Protein AF-A0A970PUE2-F1 (afdb_monomer)

Mean predicted aligned error: 9.63 Å

Nearest PDB structures (foldseek):
  6kco-assembly3_E  TM=5.630E-01  e=5.011E-02  Drosophila melanogaster
  6kco-as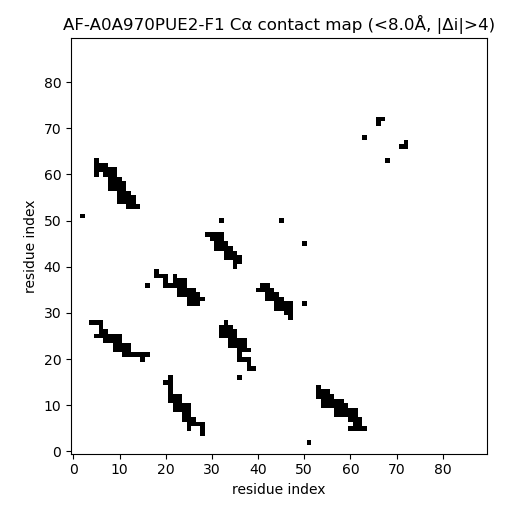sembly5_J  TM=5.285E-01  e=4.726E-02  Drosophila melanogaster
  7hgd-assembly3_C  TM=6.451E-01  e=1.435E-01  Homo sapiens
  6ie5-assembly1_A  TM=6.582E-01  e=2.290E-01  Arabidopsis thaliana
  2otg-assembly1_A  TM=5.022E-01  e=2.894E-01  Placopecten magellanicus

pLDDT: mean 84.42, std 17.29, range [42.81, 98.19]

Solvent-accessible surface area (backbone atoms only — not comparable to full-atom values): 5621 Å² total; per-residue (Å²): 134,86,81,87,81,45,60,55,20,30,31,32,42,70,64,65,44,97,87,68,38,42,43,30,31,29,73,40,82,66,73,47,34,30,30,28,32,73,76,78,66,53,71,52,76,37,49,47,69,57,45,60,72,39,45,67,46,78,77,39,80,28,70,74,57,66,48,60,76,69,69,40,79,80,68,72,82,66,97,64,81,80,80,87,84,83,76,91,81,135

Secondary structure (DSSP, 8-state):
------TT-EEEESSPPTTS--EEEEEE-SSEEEEEETTT--EEEEEHHHHHHHEEEEEEPPPPPHHHHTT-TT----SS----------

Foldseek 3Di:
DDDDAAQQFWFFFQDADPVRARIWTFHDDDQWTWIAGPPPRDIDIDGPVVCVVGTPGTPDHDDDDVCVVVVVVVVDPPPDDDDDDDDDDD

Radius of gyration: 19.89 Å; Cα contacts (8 Å, |Δi|>4): 131; chains: 1; bounding box: 44×33×61 Å

Structure (mmCIF, N/CA/C/O backbone):
data_AF-A0A970PUE2-F1
#
_entry.id   AF-A0A970PUE2-F1
#
loop_
_atom_site.group_PDB
_atom_site.id
_atom_site.type_symbol
_atom_site.label_atom_id
_atom_site.label_alt_id
_atom_site.label_comp_id
_atom_site.label_asym_id
_atom_site.label_entity_id
_atom_site.label_seq_id
_atom_site.pdbx_PDB_ins_code
_atom_site.Cartn_x
_atom_site.Cartn_y
_atom_site.Cartn_z
_atom_site.occupancy
_atom_site.B_iso_or_equiv
_atom_site.auth_seq_id
_atom_site.auth_comp_id
_atom_site.auth_asym_id
_atom_site.auth_atom_id
_atom_site.pdbx_PDB_model_num
ATOM 1 N N . MET A 1 1 ? 17.157 6.871 -4.489 1.00 47.94 1 MET A N 1
ATOM 2 C CA . MET A 1 1 ? 16.824 5.452 -4.245 1.00 47.94 1 MET A CA 1
ATOM 3 C C . MET A 1 1 ? 15.385 5.230 -4.666 1.00 47.94 1 MET A C 1
ATOM 5 O O . MET A 1 1 ? 14.490 5.800 -4.057 1.00 47.94 1 MET A O 1
ATOM 9 N N . THR A 1 2 ? 15.163 4.508 -5.757 1.00 56.91 2 THR A N 1
ATOM 10 C CA . THR A 1 2 ? 13.830 4.172 -6.269 1.00 56.91 2 THR A CA 1
ATOM 11 C C . THR A 1 2 ? 13.255 3.062 -5.395 1.00 56.91 2 THR A C 1
ATOM 13 O O . THR A 1 2 ? 13.735 1.935 -5.431 1.00 56.91 2 THR A O 1
ATOM 16 N N . GLU A 1 3 ? 12.266 3.372 -4.556 1.00 78.12 3 GLU A N 1
ATOM 17 C CA . GLU A 1 3 ? 11.572 2.339 -3.783 1.00 78.12 3 GLU A CA 1
ATOM 18 C C . GLU A 1 3 ? 10.746 1.465 -4.738 1.00 78.12 3 GLU A C 1
ATOM 20 O O . GLU A 1 3 ? 9.773 1.927 -5.348 1.00 78.12 3 GLU A O 1
ATOM 25 N N . GLU A 1 4 ? 11.162 0.203 -4.876 1.00 86.38 4 GLU A N 1
ATOM 26 C CA . GLU A 1 4 ? 10.408 -0.818 -5.598 1.00 86.38 4 GLU A CA 1
ATOM 27 C C . GLU A 1 4 ? 9.097 -1.089 -4.840 1.00 86.38 4 GLU A C 1
ATOM 29 O O . GLU A 1 4 ? 9.071 -1.259 -3.616 1.00 86.38 4 GLU A O 1
ATOM 34 N N . ILE A 1 5 ? 7.988 -1.042 -5.573 1.00 92.12 5 ILE A N 1
ATOM 35 C CA . ILE A 1 5 ? 6.639 -1.343 -5.088 1.00 92.12 5 ILE A CA 1
ATOM 36 C C . ILE A 1 5 ? 6.117 -2.420 -6.022 1.00 92.12 5 ILE A C 1
ATOM 38 O O . ILE A 1 5 ? 6.186 -2.230 -7.238 1.00 92.12 5 ILE A O 1
ATOM 42 N N . ARG A 1 6 ? 5.607 -3.522 -5.470 1.00 93.88 6 ARG A N 1
ATOM 43 C CA . ARG A 1 6 ? 5.128 -4.665 -6.253 1.00 93.88 6 ARG A CA 1
ATOM 44 C C . ARG A 1 6 ? 3.634 -4.865 -6.087 1.00 93.88 6 ARG A C 1
ATOM 46 O O . ARG A 1 6 ? 3.021 -4.495 -5.080 1.00 93.88 6 ARG A O 1
ATOM 53 N N . LEU A 1 7 ? 3.019 -5.401 -7.136 1.00 94.75 7 LEU A N 1
ATOM 54 C CA . LEU A 1 7 ? 1.599 -5.706 -7.113 1.00 94.75 7 LEU A CA 1
ATOM 55 C C . LEU A 1 7 ? 1.388 -6.819 -6.087 1.00 94.75 7 LEU A C 1
ATOM 57 O O . LEU A 1 7 ? 2.163 -7.768 -6.061 1.00 94.75 7 LEU A O 1
ATOM 61 N N . HIS A 1 8 ? 0.346 -6.720 -5.266 1.00 96.81 8 HIS A N 1
ATOM 62 C CA . HIS A 1 8 ? 0.090 -7.627 -4.143 1.00 96.81 8 HIS A CA 1
ATOM 63 C C . HIS A 1 8 ? 1.043 -7.484 -2.945 1.00 96.81 8 HIS A C 1
ATOM 65 O O . HIS A 1 8 ? 0.973 -8.307 -2.0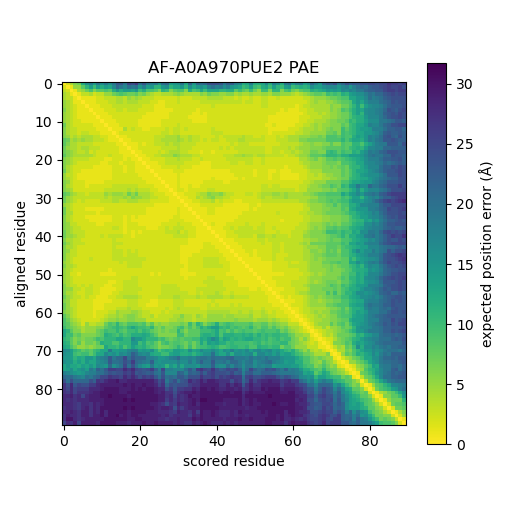30 1.00 96.81 8 HIS A O 1
ATOM 71 N N . ASP A 1 9 ? 1.865 -6.428 -2.881 1.00 96.94 9 ASP A N 1
ATOM 72 C CA . ASP A 1 9 ? 2.577 -6.087 -1.645 1.00 96.94 9 ASP A CA 1
ATOM 73 C C . ASP A 1 9 ? 1.583 -5.908 -0.493 1.00 96.94 9 ASP A C 1
ATOM 75 O O . ASP A 1 9 ? 0.646 -5.107 -0.577 1.00 96.94 9 ASP A O 1
ATOM 79 N N . VAL A 1 10 ? 1.824 -6.601 0.619 1.00 97.50 10 VAL A N 1
ATOM 80 C CA . VAL A 1 10 ? 1.139 -6.337 1.884 1.00 97.50 10 VAL A CA 1
ATOM 81 C C . VAL A 1 10 ? 2.004 -5.379 2.679 1.00 97.50 10 VAL A C 1
ATOM 83 O O . VAL A 1 10 ? 3.119 -5.708 3.083 1.00 97.50 10 VAL A O 1
ATOM 86 N N . VAL A 1 11 ? 1.495 -4.178 2.917 1.00 97.19 11 VAL A N 1
ATOM 87 C CA . VAL A 1 11 ? 2.213 -3.098 3.588 1.00 97.19 11 VAL A CA 1
ATOM 88 C C . VAL A 1 11 ? 1.535 -2.707 4.889 1.00 97.19 11 VAL A C 1
ATOM 90 O O . VAL A 1 11 ? 0.316 -2.785 5.044 1.00 97.19 11 VAL A O 1
ATOM 93 N N . ARG A 1 12 ? 2.345 -2.223 5.831 1.00 97.19 12 ARG A N 1
ATOM 94 C CA . ARG A 1 12 ? 1.866 -1.581 7.051 1.00 97.19 12 ARG A CA 1
ATOM 95 C C . ARG A 1 12 ? 1.983 -0.070 6.917 1.00 97.19 12 ARG A C 1
ATOM 97 O O . ARG A 1 12 ? 3.084 0.450 6.725 1.00 97.19 12 ARG A O 1
ATOM 104 N N . MET A 1 13 ? 0.869 0.636 7.080 1.00 96.69 13 MET A N 1
ATOM 105 C CA . MET A 1 13 ? 0.829 2.100 7.050 1.00 96.69 13 MET A CA 1
ATOM 106 C C . MET A 1 13 ? 1.161 2.723 8.413 1.00 96.69 13 MET A C 1
ATOM 108 O O . MET A 1 13 ? 1.028 2.087 9.459 1.00 96.69 13 MET A O 1
ATOM 112 N N . LYS A 1 14 ? 1.617 3.984 8.409 1.00 95.75 14 LYS A N 1
ATOM 113 C CA . LYS A 1 14 ? 1.851 4.789 9.623 1.00 95.75 14 LYS A CA 1
ATOM 114 C C . LYS A 1 14 ? 0.535 5.210 10.285 1.00 95.75 14 LYS A C 1
ATOM 116 O O . LYS A 1 14 ? 0.436 5.181 11.508 1.00 95.75 14 LYS A O 1
ATOM 121 N N . LYS A 1 15 ? -0.468 5.588 9.484 1.00 94.19 15 LYS A N 1
ATOM 122 C CA . LYS A 1 15 ? -1.813 5.955 9.956 1.00 94.19 15 LYS A CA 1
ATOM 123 C C . LYS A 1 15 ? -2.742 4.739 9.930 1.00 94.19 15 LYS A C 1
ATOM 125 O O . LYS A 1 15 ? -2.693 3.948 8.988 1.00 94.19 15 LYS A O 1
ATOM 130 N N . LYS A 1 16 ? -3.596 4.614 10.952 1.00 95.00 16 LYS A N 1
ATOM 131 C CA . LYS A 1 16 ? -4.673 3.613 10.990 1.00 95.00 16 LYS A CA 1
ATOM 132 C C . LYS A 1 16 ? -5.752 3.959 9.970 1.00 95.00 16 LYS A C 1
ATOM 134 O O . LYS A 1 16 ? -6.075 5.130 9.780 1.00 95.00 16 LYS A O 1
ATOM 139 N N . HIS A 1 17 ? -6.323 2.934 9.346 1.00 93.62 17 HIS A N 1
ATOM 140 C CA . HIS A 1 17 ? -7.593 3.070 8.643 1.00 93.62 17 HIS A CA 1
ATOM 141 C C . HIS A 1 17 ? -8.712 3.370 9.661 1.00 93.62 17 HIS A C 1
ATOM 143 O O . HIS A 1 17 ? -8.606 2.894 10.794 1.00 93.62 17 HIS A O 1
ATOM 149 N N . PRO A 1 18 ? -9.813 4.059 9.297 1.00 95.12 18 PRO A N 1
ATOM 150 C CA . PRO A 1 18 ? -10.949 4.259 10.201 1.00 95.12 18 PRO A CA 1
ATOM 151 C C . PRO A 1 18 ? -11.556 2.964 10.765 1.00 95.12 18 PRO A C 1
ATOM 153 O O . PRO A 1 18 ? -12.210 3.007 11.796 1.00 95.12 18 PRO A O 1
ATOM 156 N N . CYS A 1 19 ? -11.308 1.803 10.142 1.00 96.62 19 CYS A N 1
ATOM 157 C CA . CYS A 1 19 ? -11.711 0.500 10.693 1.00 96.62 19 CYS A CA 1
ATOM 158 C C . CYS A 1 19 ? -10.754 -0.071 11.763 1.00 96.62 19 CYS A C 1
ATOM 160 O O . CYS A 1 19 ? -10.983 -1.170 12.250 1.00 96.62 19 CYS A O 1
ATOM 162 N N . GLY A 1 20 ? -9.645 0.604 12.078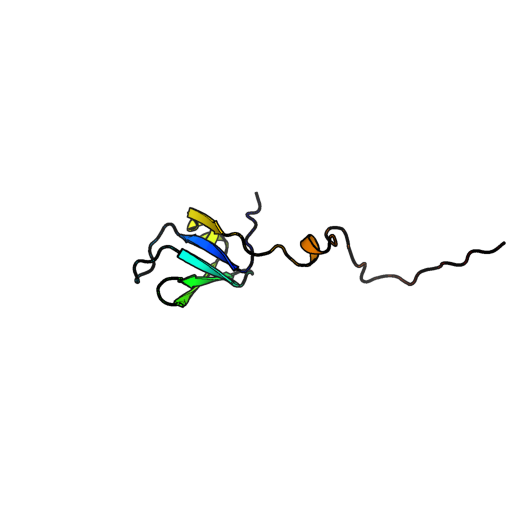 1.00 95.62 20 GLY A N 1
ATOM 163 C CA . GLY A 1 20 ? -8.641 0.166 13.056 1.00 95.62 20 GLY A CA 1
ATOM 164 C C . GLY A 1 20 ? -7.447 -0.607 12.478 1.00 95.62 20 GLY A C 1
ATOM 165 O O . GLY A 1 20 ? -6.384 -0.632 13.104 1.00 95.62 20 GLY A O 1
ATOM 166 N N . SER A 1 21 ? -7.566 -1.174 11.275 1.00 96.62 21 SER A N 1
ATOM 167 C CA . SER A 1 21 ? -6.485 -1.933 10.630 1.00 96.62 21 SER A CA 1
ATOM 168 C C . SER A 1 21 ? -5.355 -1.038 10.114 1.00 96.62 21 SER A C 1
ATOM 170 O O . SER A 1 21 ? -5.558 0.105 9.697 1.00 96.62 21 SER A O 1
ATOM 172 N N . LEU A 1 22 ? -4.139 -1.586 10.132 1.00 97.25 22 LEU A N 1
ATOM 173 C CA . LEU A 1 22 ? -2.918 -0.946 9.622 1.00 97.25 22 LEU A CA 1
ATOM 174 C C . LEU A 1 22 ? -2.371 -1.625 8.366 1.00 97.25 22 LEU A C 1
ATOM 176 O O . LEU A 1 22 ? -1.401 -1.132 7.790 1.00 97.25 22 LEU A O 1
ATOM 180 N N . GLU A 1 23 ? -2.959 -2.755 7.988 1.00 97.69 23 GLU A N 1
ATOM 181 C CA . GLU A 1 23 ? -2.490 -3.628 6.923 1.00 97.69 23 GLU A CA 1
ATOM 182 C C . GLU A 1 23 ? -3.290 -3.392 5.653 1.00 97.69 23 GLU A C 1
ATOM 184 O O . GLU A 1 23 ? -4.526 -3.354 5.663 1.00 97.69 23 GLU A O 1
ATOM 189 N N . TRP A 1 24 ? -2.553 -3.221 4.567 1.00 98.06 24 TRP A N 1
ATOM 190 C CA . TRP A 1 24 ? -3.087 -2.883 3.265 1.00 98.06 24 TRP A CA 1
ATOM 191 C C . TRP A 1 24 ? -2.414 -3.736 2.205 1.00 98.06 24 TRP A C 1
ATOM 193 O O . TRP A 1 24 ? -1.210 -3.961 2.273 1.00 98.06 24 TRP A O 1
ATOM 203 N N . THR A 1 25 ? -3.175 -4.156 1.205 1.00 98.12 25 THR A N 1
ATOM 204 C CA . THR A 1 25 ? -2.665 -4.875 0.038 1.00 98.12 25 THR A CA 1
ATOM 205 C C . THR A 1 25 ? -2.657 -3.947 -1.170 1.00 98.12 25 THR A C 1
ATOM 207 O O . THR A 1 25 ? -3.684 -3.344 -1.490 1.00 98.12 25 THR A O 1
ATOM 210 N N . VAL A 1 26 ? -1.521 -3.816 -1.851 1.00 97.56 26 VAL A N 1
ATOM 211 C CA . VAL A 1 26 ? -1.399 -3.041 -3.092 1.00 97.56 26 VAL A CA 1
ATOM 212 C C . VAL A 1 26 ? -2.104 -3.786 -4.224 1.00 97.56 26 VAL A C 1
ATOM 214 O O . VAL A 1 26 ? -1.815 -4.944 -4.504 1.00 97.56 26 VAL A O 1
ATOM 217 N N . THR A 1 27 ? -3.034 -3.107 -4.889 1.00 97.25 27 THR A N 1
ATOM 218 C CA . THR A 1 27 ? -3.883 -3.670 -5.958 1.00 97.25 27 THR A CA 1
ATOM 219 C C . THR A 1 27 ? -3.647 -3.029 -7.322 1.00 97.25 27 THR A C 1
ATOM 221 O O . THR A 1 27 ? -4.078 -3.574 -8.330 1.00 97.25 27 THR A O 1
ATOM 224 N N . ARG A 1 28 ? -2.987 -1.867 -7.371 1.00 95.75 28 ARG A N 1
ATOM 225 C CA . ARG A 1 28 ? -2.600 -1.186 -8.611 1.00 95.75 28 ARG A CA 1
ATOM 226 C C . ARG A 1 28 ? -1.322 -0.397 -8.383 1.00 95.75 28 ARG A C 1
ATOM 228 O O . ARG A 1 28 ? -1.171 0.219 -7.328 1.00 95.75 28 ARG A O 1
ATOM 235 N N . ILE A 1 29 ? -0.468 -0.377 -9.400 1.00 94.62 29 ILE A N 1
ATOM 236 C CA . ILE A 1 29 ? 0.757 0.418 -9.443 1.00 94.62 29 ILE A CA 1
ATOM 237 C C . ILE A 1 29 ? 0.713 1.304 -10.683 1.00 94.62 29 ILE A C 1
ATOM 239 O O . ILE A 1 29 ? 0.355 0.846 -11.764 1.00 94.62 29 ILE A O 1
ATOM 243 N N . GLY A 1 30 ? 1.058 2.574 -10.508 1.00 91.88 30 GLY A N 1
ATOM 244 C CA . GLY A 1 30 ? 1.118 3.580 -11.561 1.00 91.88 30 GLY A CA 1
ATOM 245 C C . GLY A 1 30 ? 1.571 4.914 -10.973 1.00 91.88 30 GLY A C 1
ATOM 246 O O . GLY A 1 30 ? 2.371 4.929 -10.031 1.00 91.88 30 GLY A O 1
ATOM 247 N N . ALA A 1 31 ? 1.031 6.013 -11.506 1.00 91.56 31 ALA A N 1
ATOM 248 C CA . ALA A 1 31 ? 1.154 7.341 -10.899 1.00 91.56 31 ALA A CA 1
ATOM 249 C C . ALA A 1 31 ? 0.506 7.370 -9.502 1.00 91.56 31 ALA A C 1
ATOM 251 O O . ALA A 1 31 ? 1.118 7.817 -8.530 1.00 91.56 31 ALA A O 1
ATOM 252 N N . ASP A 1 32 ? -0.685 6.776 -9.402 1.00 95.50 32 ASP A N 1
ATOM 253 C CA . ASP A 1 32 ? -1.392 6.529 -8.152 1.00 95.50 32 ASP A CA 1
ATOM 254 C C . ASP A 1 32 ? -1.301 5.056 -7.755 1.00 95.50 32 ASP A C 1
ATOM 256 O O . ASP A 1 32 ? -1.364 4.137 -8.580 1.00 95.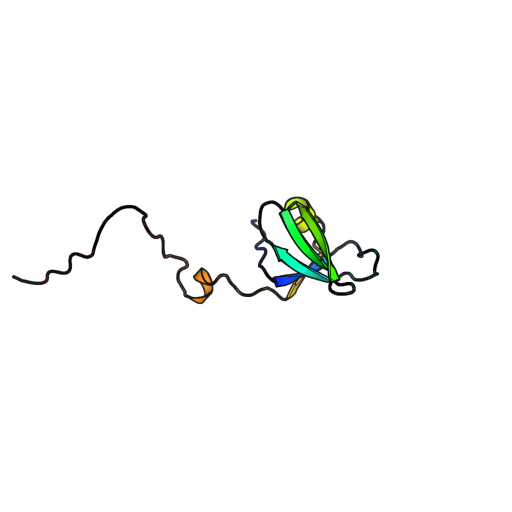50 32 ASP A O 1
ATOM 260 N N . ILE A 1 33 ? -1.210 4.827 -6.455 1.00 96.62 33 ILE A N 1
ATOM 261 C CA . ILE A 1 33 ? -1.202 3.509 -5.843 1.00 96.62 33 ILE A CA 1
ATOM 262 C C . ILE A 1 33 ? -2.591 3.242 -5.272 1.00 96.62 33 ILE A C 1
ATOM 264 O O . ILE A 1 33 ? -3.037 3.907 -4.333 1.00 96.62 33 ILE A O 1
ATOM 268 N N . LYS A 1 34 ? -3.280 2.235 -5.822 1.00 97.50 34 LYS A N 1
ATOM 269 C CA . LYS A 1 34 ? -4.541 1.741 -5.254 1.00 97.50 34 LYS A CA 1
ATOM 270 C C . LYS A 1 34 ? -4.241 0.611 -4.288 1.00 97.50 34 LYS A C 1
ATOM 272 O O . LYS A 1 34 ? -3.619 -0.383 -4.666 1.00 97.50 34 LYS A O 1
ATOM 277 N N . MET A 1 35 ? -4.751 0.708 -3.070 1.00 97.44 35 MET A N 1
ATOM 278 C CA . MET A 1 35 ? -4.580 -0.320 -2.048 1.00 97.44 35 MET A CA 1
ATOM 279 C C . MET A 1 35 ? -5.897 -0.658 -1.359 1.00 97.44 35 MET A C 1
ATOM 281 O O . MET A 1 35 ? -6.771 0.195 -1.207 1.00 97.44 35 MET A O 1
ATOM 285 N N . ARG A 1 36 ? -6.026 -1.911 -0.930 1.00 98.19 36 ARG A N 1
ATOM 286 C CA . ARG A 1 36 ? -7.191 -2.462 -0.240 1.00 98.19 36 ARG A CA 1
ATOM 287 C C . ARG A 1 36 ? -6.861 -2.699 1.227 1.00 98.19 36 ARG A C 1
ATOM 289 O O . ARG A 1 36 ? -5.837 -3.296 1.529 1.00 98.19 36 ARG A O 1
ATOM 296 N N . CYS A 1 37 ? -7.718 -2.244 2.133 1.00 98.19 37 CYS A N 1
ATOM 297 C CA . CYS A 1 37 ? -7.577 -2.503 3.561 1.00 98.19 37 CYS A CA 1
ATOM 298 C C . CYS A 1 37 ? -7.862 -3.979 3.859 1.00 98.19 37 CYS A C 1
ATOM 300 O O . CYS A 1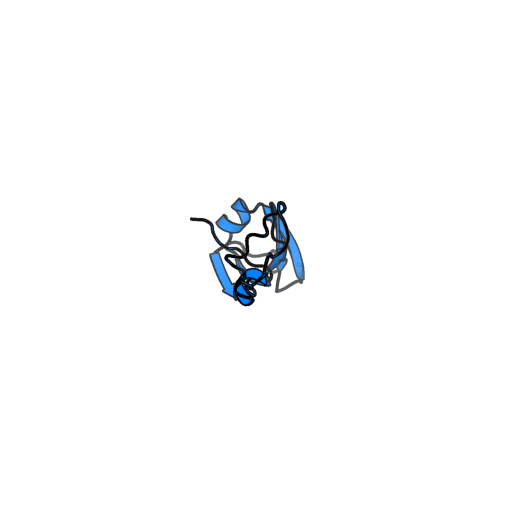 37 ? -8.919 -4.486 3.476 1.00 98.19 37 CYS A O 1
ATOM 302 N N . ASN A 1 38 ? -6.966 -4.648 4.587 1.00 97.12 38 ASN A N 1
ATOM 303 C CA . ASN A 1 38 ? -7.110 -6.075 4.888 1.00 97.12 38 ASN A CA 1
ATOM 304 C C . ASN A 1 38 ? -8.161 -6.363 5.972 1.00 97.12 38 ASN A C 1
ATOM 306 O O . ASN A 1 38 ? -8.616 -7.493 6.077 1.00 97.12 38 ASN A O 1
ATOM 310 N N . GLY A 1 39 ? -8.578 -5.362 6.756 1.00 97.06 39 GLY A N 1
ATOM 311 C CA . GLY A 1 39 ? -9.605 -5.551 7.788 1.00 97.06 39 GLY A CA 1
ATOM 312 C C . GLY A 1 39 ? -11.040 -5.367 7.305 1.00 97.06 39 GLY A C 1
ATOM 313 O O . GLY A 1 39 ? -11.926 -6.095 7.728 1.00 97.06 39 GLY A O 1
ATOM 314 N N . CYS A 1 40 ? -11.292 -4.390 6.430 1.00 97.44 40 CYS A N 1
ATOM 315 C CA . CYS A 1 40 ? -12.657 -4.058 5.995 1.00 97.44 40 CYS A CA 1
ATOM 316 C C . CYS A 1 40 ? -12.856 -4.101 4.473 1.00 97.44 40 CYS A C 1
ATOM 318 O O . CYS A 1 40 ? -13.924 -3.750 3.982 1.00 97.44 40 CYS A O 1
ATOM 320 N N . GLY A 1 41 ? -11.817 -4.424 3.700 1.00 97.25 41 GLY A N 1
ATOM 321 C CA . GLY A 1 41 ? -11.897 -4.585 2.250 1.00 97.25 41 GLY A CA 1
ATOM 322 C C . GLY A 1 41 ? -12.082 -3.303 1.431 1.00 97.25 41 GLY A C 1
ATOM 323 O O . GLY A 1 41 ? -12.112 -3.404 0.205 1.00 97.25 41 GLY A O 1
ATOM 324 N N . ARG A 1 42 ? -12.180 -2.120 2.057 1.00 97.25 42 ARG A N 1
ATOM 325 C CA . ARG A 1 42 ? -12.296 -0.828 1.356 1.00 97.25 42 ARG A CA 1
ATOM 326 C C . ARG A 1 42 ? -10.993 -0.482 0.644 1.00 97.25 42 ARG A C 1
ATOM 328 O O . ARG A 1 42 ? -9.912 -0.743 1.171 1.00 97.25 42 ARG A O 1
ATOM 335 N N . ALA A 1 43 ? -11.107 0.121 -0.533 1.00 96.62 43 ALA A N 1
ATOM 336 C CA . ALA A 1 43 ? -9.964 0.565 -1.315 1.00 96.62 43 ALA A CA 1
ATOM 337 C C . ALA A 1 43 ? -9.788 2.083 -1.231 1.00 96.62 43 ALA A C 1
ATOM 339 O O . ALA A 1 43 ? -10.768 2.822 -1.188 1.00 96.62 43 ALA A O 1
ATOM 340 N N . VAL A 1 44 ? -8.536 2.530 -1.249 1.00 95.94 44 VAL A N 1
ATOM 341 C CA . VAL A 1 44 ? -8.164 3.945 -1.367 1.00 95.94 44 VAL A CA 1
ATOM 342 C C . VAL A 1 44 ? -7.097 4.098 -2.447 1.00 95.94 44 VAL A C 1
ATOM 344 O O . VAL A 1 44 ? -6.343 3.158 -2.714 1.00 95.94 44 VAL A O 1
ATOM 347 N N . MET A 1 45 ? -7.045 5.273 -3.068 1.00 96.56 45 MET A N 1
ATOM 348 C CA . MET A 1 45 ? -5.975 5.670 -3.981 1.00 96.56 45 MET A CA 1
ATOM 349 C C . MET A 1 45 ? -5.163 6.776 -3.325 1.00 96.56 45 MET A C 1
ATOM 351 O O . MET A 1 45 ? -5.742 7.697 -2.753 1.00 96.56 45 MET A O 1
ATOM 355 N N . LEU A 1 46 ? -3.844 6.646 -3.379 1.00 95.50 46 LEU A N 1
ATOM 356 C CA . LEU A 1 46 ? -2.896 7.658 -2.932 1.00 95.50 46 LEU A CA 1
ATOM 357 C C . LEU A 1 46 ? -1.919 7.930 -4.065 1.00 95.50 46 LEU A C 1
ATOM 359 O O . LEU A 1 46 ? -1.549 6.995 -4.777 1.00 95.50 46 LEU A O 1
ATOM 363 N N . ASP A 1 47 ? -1.440 9.160 -4.182 1.00 96.31 47 ASP A N 1
ATOM 364 C CA . ASP A 1 47 ? -0.297 9.430 -5.040 1.00 96.31 47 ASP A CA 1
ATOM 365 C C . ASP A 1 47 ? 0.925 8.632 -4.549 1.00 96.31 47 ASP A C 1
ATOM 367 O O . ASP A 1 47 ? 1.055 8.269 -3.368 1.00 96.31 47 ASP A O 1
ATOM 371 N N . ARG A 1 48 ? 1.836 8.315 -5.470 1.00 94.88 48 ARG A N 1
ATOM 372 C CA . ARG A 1 48 ? 3.007 7.491 -5.152 1.00 94.88 48 ARG A CA 1
ATOM 373 C C . ARG A 1 48 ? 3.872 8.091 -4.038 1.00 94.88 48 ARG A C 1
ATOM 375 O O . ARG A 1 48 ? 4.360 7.343 -3.189 1.00 94.88 48 ARG A O 1
ATOM 382 N N . ALA A 1 49 ? 4.062 9.411 -4.022 1.00 94.12 49 ALA A N 1
ATOM 383 C CA . ALA A 1 49 ? 4.917 10.080 -3.041 1.00 94.12 49 ALA A CA 1
ATOM 384 C C . ALA A 1 49 ? 4.320 9.996 -1.627 1.00 94.12 49 ALA A C 1
ATOM 386 O O . ALA A 1 49 ? 5.015 9.689 -0.653 1.00 94.12 49 ALA A O 1
ATOM 387 N N . GLU A 1 50 ? 3.012 10.195 -1.511 1.00 94.62 50 GLU A N 1
ATOM 388 C CA . GLU A 1 50 ? 2.266 10.053 -0.276 1.00 94.62 50 GLU A CA 1
ATOM 389 C C . GLU A 1 50 ? 2.252 8.606 0.213 1.00 94.62 50 GLU A C 1
ATOM 391 O O . GLU A 1 50 ? 2.474 8.369 1.406 1.00 94.62 50 GLU A O 1
ATOM 396 N N . PHE A 1 51 ? 2.038 7.636 -0.682 1.00 95.69 51 PHE A N 1
ATOM 397 C CA . PHE A 1 51 ? 2.107 6.217 -0.339 1.00 95.69 51 PHE A CA 1
ATOM 398 C C . PHE A 1 51 ? 3.457 5.876 0.293 1.00 95.69 51 PHE A C 1
ATOM 400 O O . PHE A 1 51 ? 3.498 5.334 1.398 1.00 95.69 51 PHE A O 1
ATOM 407 N N . VAL A 1 52 ? 4.554 6.262 -0.361 1.00 94.25 52 VAL A N 1
ATOM 408 C CA . VAL A 1 52 ? 5.920 6.044 0.127 1.00 94.25 52 VAL A CA 1
ATOM 409 C C . VAL A 1 52 ? 6.130 6.700 1.496 1.00 94.25 52 VAL A C 1
ATOM 411 O O . VAL A 1 52 ? 6.562 6.045 2.445 1.00 94.25 52 VAL A O 1
ATOM 414 N N . LYS A 1 53 ? 5.726 7.966 1.659 1.00 94.31 53 LYS A N 1
ATOM 415 C CA . LYS A 1 53 ? 5.858 8.700 2.928 1.00 94.31 53 LYS A CA 1
ATOM 416 C C . LYS A 1 53 ? 5.047 8.071 4.065 1.00 94.31 53 LYS A C 1
ATOM 418 O O . LYS A 1 53 ? 5.484 8.092 5.223 1.00 94.31 53 LYS A O 1
ATOM 423 N N . ARG A 1 54 ? 3.851 7.552 3.772 1.00 95.12 54 ARG A N 1
ATOM 424 C CA . ARG A 1 54 ? 2.928 6.956 4.753 1.00 95.12 54 ARG A CA 1
ATOM 425 C C . ARG A 1 54 ? 3.217 5.484 5.028 1.00 95.12 54 ARG A C 1
ATOM 427 O O . ARG A 1 54 ? 2.832 5.008 6.099 1.00 95.12 54 ARG A O 1
ATOM 434 N N . ARG A 1 55 ? 3.901 4.776 4.130 1.00 95.50 55 ARG A N 1
ATOM 435 C CA . ARG A 1 55 ? 4.339 3.394 4.331 1.00 95.50 55 ARG A CA 1
ATOM 436 C C . ARG A 1 55 ? 5.327 3.339 5.495 1.00 95.50 55 ARG A C 1
ATOM 438 O O . ARG A 1 55 ? 6.266 4.126 5.580 1.00 95.50 55 ARG A O 1
ATOM 445 N N . LYS A 1 56 ? 5.088 2.430 6.443 1.00 95.06 56 LYS A N 1
ATOM 446 C CA . LYS A 1 56 ? 6.014 2.167 7.554 1.00 95.06 56 LYS A CA 1
ATOM 447 C C . LYS A 1 56 ? 6.976 1.040 7.202 1.00 95.06 56 LYS A C 1
ATOM 449 O O . LYS A 1 56 ? 8.164 1.164 7.460 1.00 95.06 56 LYS A O 1
ATOM 454 N N . LYS A 1 57 ? 6.445 -0.059 6.662 1.00 95.12 57 LYS A N 1
ATOM 455 C CA . LYS A 1 57 ? 7.220 -1.206 6.177 1.00 95.12 57 LYS A CA 1
ATOM 456 C C . LYS A 1 57 ? 6.392 -2.073 5.234 1.00 95.12 57 LYS A C 1
ATOM 458 O O . LYS A 1 57 ? 5.161 -2.056 5.309 1.00 95.12 57 LYS A O 1
ATOM 463 N N . VAL A 1 58 ? 7.072 -2.851 4.402 1.00 95.88 58 VAL A N 1
ATOM 464 C CA . VAL A 1 58 ? 6.481 -3.977 3.668 1.00 95.88 58 VAL A CA 1
ATOM 465 C C . VAL A 1 58 ? 6.465 -5.186 4.610 1.00 95.88 58 VAL A C 1
ATOM 467 O O . VAL A 1 58 ? 7.451 -5.449 5.294 1.00 95.88 58 VAL A O 1
ATOM 470 N N . LEU A 1 59 ? 5.318 -5.850 4.732 1.00 96.06 59 LEU A N 1
ATOM 471 C CA . LEU A 1 59 ? 5.133 -7.064 5.536 1.00 96.06 59 LEU A CA 1
ATOM 472 C C . LEU A 1 59 ? 5.328 -8.320 4.691 1.00 96.06 59 LEU A C 1
ATOM 474 O O . LEU A 1 59 ? 5.946 -9.274 5.150 1.00 96.06 59 LEU A O 1
ATOM 478 N N . LYS A 1 60 ? 4.802 -8.306 3.464 1.00 95.81 60 LYS A N 1
ATOM 479 C CA . LYS A 1 60 ? 4.957 -9.377 2.484 1.00 95.81 60 LYS A CA 1
ATOM 480 C C . LYS A 1 60 ? 5.151 -8.754 1.111 1.00 95.81 60 LYS A C 1
ATOM 482 O O . LYS A 1 60 ? 4.345 -7.911 0.722 1.00 95.81 60 LYS A O 1
ATOM 487 N N . ALA A 1 61 ? 6.206 -9.164 0.418 1.00 94.31 61 ALA A N 1
ATOM 488 C CA . ALA A 1 61 ? 6.431 -8.755 -0.957 1.00 94.31 61 ALA A CA 1
ATOM 489 C C . ALA A 1 61 ? 5.470 -9.500 -1.894 1.00 94.31 61 ALA A C 1
ATOM 491 O O . ALA A 1 61 ? 5.197 -10.690 -1.705 1.00 94.31 61 ALA A O 1
ATOM 492 N N . GLY A 1 62 ? 4.961 -8.787 -2.890 1.00 91.81 62 GLY A N 1
ATOM 493 C CA . GLY A 1 62 ? 4.302 -9.374 -4.042 1.00 91.81 62 GLY A CA 1
ATOM 494 C C . GLY A 1 62 ? 5.277 -10.193 -4.896 1.00 91.81 62 GLY A C 1
ATOM 495 O O . GLY A 1 62 ? 6.499 -10.069 -4.731 1.00 91.81 62 GLY A O 1
ATOM 496 N N . PRO A 1 63 ? 4.751 -11.030 -5.808 1.00 89.38 63 PRO A N 1
ATOM 497 C CA . PRO A 1 63 ? 5.584 -11.754 -6.757 1.00 89.38 63 PRO A CA 1
ATOM 498 C C . PRO A 1 63 ? 6.418 -10.776 -7.590 1.00 89.38 63 PRO A C 1
ATOM 500 O O . PRO A 1 63 ? 6.001 -9.643 -7.853 1.00 89.38 63 PRO A O 1
ATOM 503 N N . ASP A 1 64 ? 7.603 -11.221 -7.992 1.00 84.00 64 ASP A N 1
ATOM 504 C CA . ASP A 1 64 ? 8.399 -10.510 -8.981 1.00 84.00 64 ASP A CA 1
ATOM 505 C C . ASP A 1 64 ? 7.639 -10.418 -10.312 1.00 84.00 64 ASP A C 1
ATOM 507 O O . ASP A 1 64 ? 6.777 -11.245 -10.625 1.00 84.00 64 ASP A O 1
ATOM 511 N N . SER A 1 65 ? 7.932 -9.372 -11.087 1.00 78.69 65 SER A N 1
ATOM 512 C CA . SER A 1 65 ? 7.408 -9.256 -12.446 1.00 78.69 65 SER A CA 1
ATOM 513 C C . SER A 1 65 ? 7.803 -10.496 -13.256 1.00 78.69 65 SER A C 1
ATOM 515 O O . SER A 1 65 ? 8.923 -10.986 -13.084 1.00 78.69 65 SER A O 1
ATOM 517 N N . PRO A 1 66 ? 6.946 -10.974 -14.176 1.00 73.69 66 PRO A N 1
ATOM 518 C CA . PRO A 1 66 ? 7.249 -12.151 -14.987 1.00 73.69 66 PRO A CA 1
ATOM 519 C C . PRO A 1 66 ? 8.565 -12.001 -15.760 1.00 73.69 66 PRO A C 1
ATOM 521 O O . PRO A 1 66 ? 9.290 -12.977 -15.876 1.00 73.69 66 PRO A O 1
ATOM 524 N N . GLU A 1 67 ? 8.935 -10.789 -16.189 1.00 72.44 67 GLU A N 1
ATOM 525 C CA . GLU A 1 67 ? 10.258 -10.507 -16.769 1.00 72.44 67 GLU A CA 1
ATOM 526 C C . GLU A 1 67 ? 11.419 -10.954 -15.872 1.00 72.44 67 GLU A C 1
ATOM 528 O O . GLU A 1 67 ? 12.329 -11.626 -16.346 1.00 72.44 67 GLU A O 1
ATOM 533 N N . LYS A 1 68 ? 11.370 -10.654 -14.568 1.00 72.81 68 LYS A N 1
ATOM 534 C CA . LYS A 1 68 ? 12.403 -11.086 -13.615 1.00 72.81 68 LYS A CA 1
ATOM 535 C C . LYS A 1 68 ? 12.363 -12.590 -13.392 1.00 72.81 68 LYS A C 1
ATOM 537 O O . LYS A 1 68 ? 13.391 -13.252 -13.427 1.00 72.81 68 LYS A O 1
ATOM 542 N N . THR A 1 69 ? 11.174 -13.152 -13.176 1.00 76.00 69 THR A N 1
ATOM 543 C CA . THR A 1 69 ? 11.033 -14.589 -12.893 1.00 76.00 69 THR A CA 1
ATOM 544 C C . THR A 1 69 ? 11.441 -15.463 -14.081 1.00 76.00 69 THR A C 1
ATOM 546 O O . THR A 1 69 ? 11.948 -16.562 -13.880 1.00 76.00 69 THR A O 1
ATOM 549 N N . LEU A 1 70 ? 11.243 -14.978 -15.307 1.00 78.75 70 LEU A N 1
ATOM 550 C CA . LEU A 1 70 ? 11.617 -15.665 -16.543 1.00 78.75 70 LEU A CA 1
ATOM 551 C C . LEU A 1 70 ? 13.062 -15.370 -16.984 1.00 78.75 70 LEU A C 1
ATOM 553 O O . LEU A 1 70 ? 13.473 -15.855 -18.034 1.00 78.75 70 LEU A O 1
ATOM 557 N N . GLY A 1 71 ? 13.831 -14.584 -16.219 1.00 75.88 71 GLY A N 1
ATOM 558 C CA . GLY A 1 71 ? 15.204 -14.209 -16.578 1.00 75.88 71 GLY A CA 1
ATOM 559 C C . GLY A 1 71 ? 15.299 -13.318 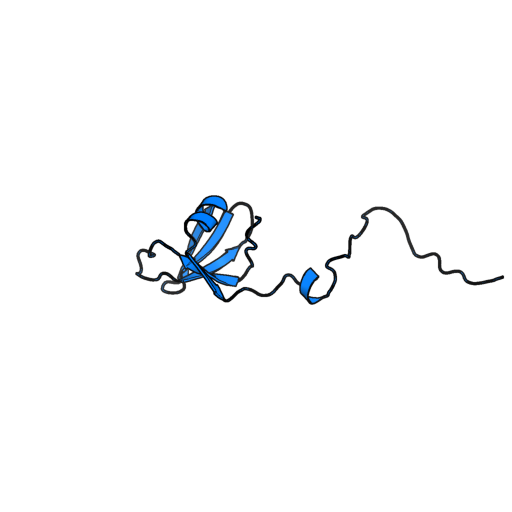-17.824 1.00 75.88 71 GLY A C 1
ATOM 560 O O . GLY A 1 71 ? 16.338 -13.271 -18.477 1.00 75.88 71 GLY A O 1
ATOM 561 N N . LEU A 1 72 ? 14.222 -12.606 -18.165 1.00 75.94 72 LEU A N 1
ATOM 562 C CA . LEU A 1 72 ? 14.117 -11.698 -19.314 1.00 75.94 72 LEU A CA 1
ATOM 563 C C . LEU A 1 72 ? 14.562 -10.268 -18.972 1.00 75.94 72 LEU A C 1
ATOM 565 O O . LEU A 1 72 ? 14.282 -9.335 -19.713 1.00 75.94 72 LEU A O 1
ATOM 569 N N . GLU A 1 73 ? 15.280 -10.082 -17.867 1.00 68.88 73 GLU A N 1
ATOM 570 C CA . GLU A 1 73 ? 15.712 -8.776 -17.344 1.00 68.88 73 GLU A CA 1
ATOM 571 C C . GLU A 1 73 ? 16.600 -7.994 -18.329 1.00 68.88 73 GLU A C 1
ATO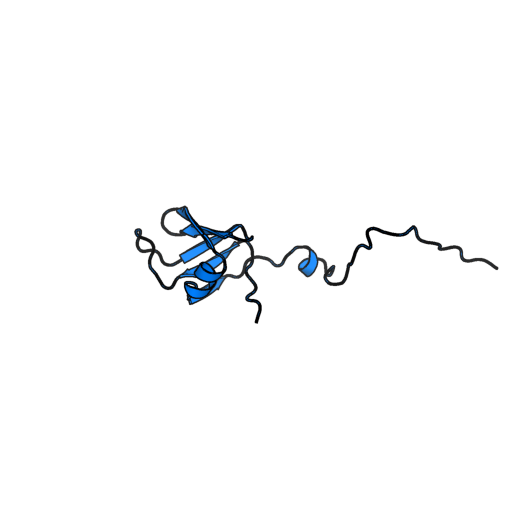M 573 O O . GLU A 1 73 ? 16.686 -6.772 -18.252 1.00 68.88 73 GLU A O 1
ATOM 578 N N . ASN A 1 74 ? 17.233 -8.705 -19.268 1.00 62.09 74 ASN A N 1
ATOM 579 C CA . ASN A 1 74 ? 18.078 -8.155 -20.331 1.00 62.09 74 ASN A CA 1
ATOM 580 C C . ASN A 1 74 ? 17.448 -8.295 -21.729 1.00 62.09 74 ASN A C 1
ATOM 582 O O . ASN A 1 74 ? 18.105 -8.017 -22.732 1.00 62.09 74 ASN A O 1
ATOM 586 N N . TYR A 1 75 ? 16.199 -8.761 -21.820 1.00 68.75 75 TYR A N 1
ATOM 587 C CA . TYR A 1 75 ? 15.487 -8.859 -23.087 1.00 68.75 75 TYR A CA 1
ATOM 588 C C . TYR A 1 75 ? 14.988 -7.465 -23.466 1.00 68.75 75 TYR A C 1
ATOM 590 O O . TYR A 1 75 ? 13.933 -7.018 -23.023 1.00 68.75 75 TYR A O 1
ATOM 598 N N . HIS A 1 76 ? 15.783 -6.761 -24.268 1.00 57.09 76 HIS A N 1
ATOM 599 C CA . HIS A 1 76 ? 15.380 -5.517 -24.906 1.00 57.09 76 HIS A CA 1
ATOM 600 C C . HIS A 1 76 ? 14.887 -5.867 -26.314 1.00 57.09 76 HIS A C 1
ATOM 602 O O . HIS A 1 76 ? 15.714 -6.012 -27.215 1.00 57.09 76 HIS A O 1
ATOM 608 N N . PRO A 1 77 ? 13.575 -6.076 -26.527 1.00 53.44 77 PRO A N 1
ATOM 609 C CA . PRO A 1 77 ? 13.058 -6.239 -27.873 1.00 53.44 77 PRO A CA 1
ATOM 610 C C . PRO A 1 77 ? 13.287 -4.915 -28.601 1.00 53.44 77 PRO A C 1
ATOM 612 O O . PRO A 1 77 ? 12.625 -3.915 -28.313 1.00 53.44 77 PRO A O 1
ATOM 615 N N . THR A 1 78 ? 14.267 -4.880 -29.503 1.00 62.53 78 THR A N 1
ATOM 616 C CA . THR A 1 78 ? 14.396 -3.786 -30.457 1.00 62.53 78 THR A CA 1
ATOM 617 C C . THR A 1 78 ? 13.149 -3.857 -31.328 1.00 62.53 78 THR A C 1
ATOM 619 O O . THR A 1 78 ? 12.949 -4.803 -32.083 1.00 62.53 78 THR A O 1
ATOM 622 N N . TRP A 1 79 ? 12.252 -2.880 -31.204 1.00 63.44 79 TRP A N 1
ATOM 623 C CA . TRP A 1 79 ? 11.098 -2.744 -32.103 1.00 63.44 79 TRP A CA 1
ATOM 624 C C . TRP A 1 79 ? 11.512 -2.281 -33.516 1.00 63.44 79 TRP A C 1
ATOM 626 O O . TRP A 1 79 ? 10.692 -1.742 -34.246 1.00 63.44 79 TRP A O 1
ATOM 636 N N . ASP A 1 80 ? 12.768 -2.513 -33.895 1.00 51.16 80 ASP A N 1
ATOM 637 C CA . ASP A 1 80 ? 13.348 -2.293 -35.209 1.00 51.16 80 ASP A CA 1
ATOM 638 C C . ASP A 1 80 ? 14.382 -3.409 -35.457 1.00 51.16 80 ASP A C 1
ATOM 640 O O . ASP A 1 80 ? 15.190 -3.734 -34.5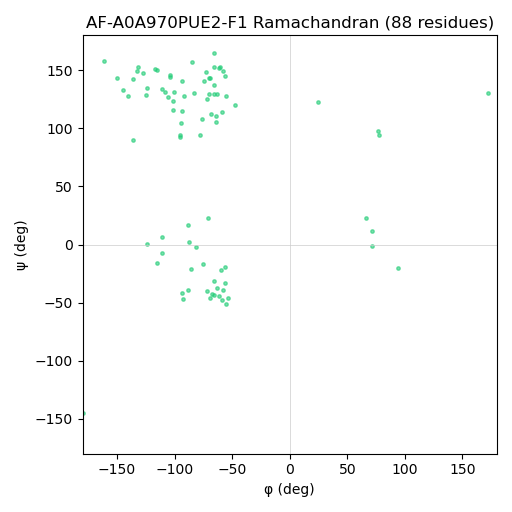83 1.00 51.16 80 ASP A O 1
ATOM 644 N N . GLU A 1 81 ? 14.296 -3.987 -36.655 1.00 47.38 81 GLU A N 1
ATOM 645 C CA . GLU A 1 81 ? 15.218 -4.942 -37.290 1.00 47.38 81 GLU A CA 1
ATOM 646 C C . GLU A 1 81 ? 15.184 -6.422 -36.843 1.00 47.38 81 GLU A C 1
ATOM 648 O O . GLU A 1 81 ? 15.884 -6.887 -35.952 1.00 47.38 81 GLU A O 1
ATOM 653 N N . GLY A 1 82 ? 14.396 -7.198 -37.599 1.00 47.34 82 GLY A N 1
ATOM 654 C CA . GLY A 1 82 ? 15.000 -8.112 -38.576 1.00 47.34 82 GLY A CA 1
ATOM 655 C C . GLY A 1 82 ? 15.635 -9.407 -38.058 1.00 47.34 82 GLY A C 1
ATOM 656 O O . GLY A 1 82 ? 16.800 -9.449 -37.698 1.00 47.34 82 GLY A O 1
ATOM 657 N N . VAL A 1 83 ? 14.845 -10.480 -38.144 1.00 51.00 83 VAL A N 1
ATOM 658 C CA . VAL A 1 83 ? 15.177 -11.823 -38.666 1.00 51.00 83 VAL A CA 1
ATOM 659 C C . VAL A 1 83 ? 16.652 -12.273 -38.643 1.00 51.00 83 VAL A C 1
ATOM 661 O O . VAL A 1 83 ? 17.527 -11.739 -39.314 1.00 51.00 83 VAL A O 1
ATOM 664 N N . ILE A 1 84 ? 16.840 -13.407 -37.969 1.00 55.03 84 ILE A N 1
ATOM 665 C CA . ILE A 1 84 ? 18.002 -14.300 -37.966 1.00 55.03 84 ILE A CA 1
ATOM 666 C C . ILE A 1 84 ? 18.499 -14.611 -39.390 1.00 55.03 84 ILE A C 1
ATOM 668 O O . ILE A 1 84 ? 17.787 -15.262 -40.152 1.00 55.03 84 ILE A O 1
ATOM 672 N N . ILE A 1 85 ? 19.752 -14.261 -39.706 1.00 52.28 85 ILE A N 1
ATOM 673 C CA . ILE A 1 85 ? 20.527 -14.985 -40.724 1.00 52.28 85 ILE A CA 1
ATOM 674 C C . ILE A 1 85 ? 21.393 -16.041 -40.032 1.00 52.28 85 ILE A C 1
ATOM 676 O O . ILE A 1 85 ? 22.501 -15.786 -39.576 1.00 52.28 85 ILE A O 1
ATOM 680 N N . ASN A 1 86 ? 20.855 -17.252 -39.928 1.00 51.31 86 ASN A N 1
ATOM 681 C CA . ASN A 1 86 ? 21.684 -18.446 -39.910 1.00 51.31 86 ASN A CA 1
ATOM 682 C C . ASN A 1 86 ? 21.716 -18.921 -41.358 1.00 51.31 86 ASN A C 1
ATOM 684 O O . ASN A 1 86 ? 20.726 -19.480 -41.819 1.00 51.31 86 ASN A O 1
ATOM 688 N N . ASP A 1 87 ? 22.827 -18.700 -42.049 1.00 47.88 87 ASP A N 1
ATOM 689 C CA . ASP A 1 87 ? 23.208 -19.573 -43.155 1.00 47.88 87 ASP A CA 1
ATOM 690 C C . ASP A 1 87 ? 24.706 -19.862 -43.028 1.00 47.88 87 ASP A C 1
ATOM 692 O O . ASP A 1 87 ? 25.585 -19.118 -43.457 1.00 47.88 87 ASP A O 1
ATOM 696 N N . ASP A 1 88 ? 24.964 -20.939 -42.291 1.00 57.56 88 ASP A N 1
ATOM 697 C CA . ASP A 1 88 ? 26.122 -21.796 -42.472 1.00 57.56 88 ASP A CA 1
ATOM 698 C C . ASP A 1 88 ? 26.069 -22.323 -43.913 1.00 57.56 88 ASP A C 1
ATOM 700 O O . ASP A 1 88 ? 25.128 -23.051 -44.241 1.00 57.56 88 ASP A O 1
ATOM 704 N N . LYS A 1 89 ? 27.035 -21.938 -44.762 1.00 52.91 89 LYS A N 1
ATOM 705 C CA . LYS A 1 89 ? 27.796 -22.850 -45.637 1.00 52.91 89 LYS A CA 1
ATOM 706 C C . LYS A 1 89 ? 28.706 -22.128 -46.642 1.00 52.91 89 LYS A C 1
ATOM 708 O O . LYS A 1 89 ? 28.236 -21.408 -47.520 1.00 52.91 89 LYS A O 1
ATOM 713 N N . THR A 1 90 ? 29.957 -22.601 -46.634 1.00 42.81 90 THR A N 1
ATOM 714 C CA . THR A 1 90 ? 31.001 -22.592 -47.690 1.00 42.81 90 THR A CA 1
ATOM 715 C C . THR A 1 90 ? 31.951 -21.405 -47.753 1.00 42.81 90 THR A C 1
ATOM 717 O O . THR A 1 90 ? 31.512 -20.283 -48.071 1.00 42.81 90 THR A O 1
#

Sequence (90 aa):
MTEEIRLHDVVRMKKKHPCGSLEWTVTR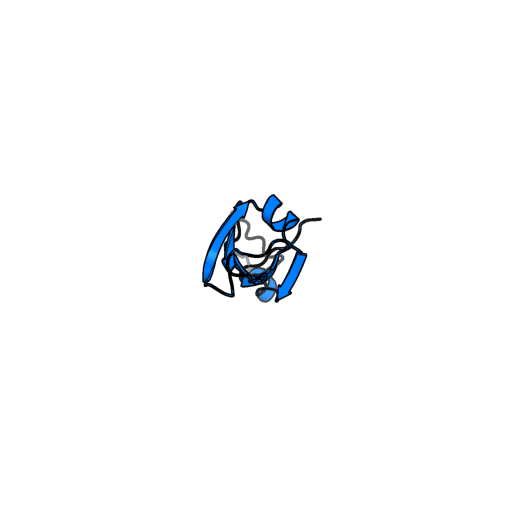IGADIKMRCNGCGRAVMLDRAEFVKRRKKVLKAGPDSPEKTLGLENYHPTWDEGVIINDDKT